Protein AF-A0A812VP52-F1 (afdb_monomer_lite)

Radius of gyration: 16.13 Å; chains: 1; bounding box: 40×18×53 Å

Secondary structure (DSSP, 8-state):
--HHHHHHHHHHHHHHHHHHHHHHHHHTT-HHHHHHHHHHHHHHHHHHHHHHHSS-TTHHHHHHHHHHHHHHHHHHHHHHHHHHHHHHHHHTT-

Organism: NCBI:txid1628268

InterPro domains:
  IPR007330 MIT domain [PF04212] (24-82)
  IPR036181 MIT domain superfamily [SSF116846] (11-90)

Structure (mmCIF, N/CA/C/O backbone):
data_AF-A0A812VP52-F1
#
_entry.id   AF-A0A812VP52-F1
#
loop_
_atom_site.group_PDB
_atom_site.id
_atom_site.type_symbol
_atom_site.label_atom_id
_atom_site.label_alt_id
_atom_site.label_comp_id
_atom_site.label_asym_id
_atom_site.label_entity_id
_atom_site.label_seq_id
_atom_site.pdbx_PDB_ins_code
_atom_site.Cartn_x
_atom_site.Cartn_y
_atom_site.Cartn_z
_atom_site.occupancy
_atom_site.B_iso_or_equiv
_atom_site.auth_seq_id
_atom_site.auth_comp_id
_atom_site.auth_asym_id
_atom_site.auth_atom_id
_atom_site.pdbx_PDB_model_num
ATOM 1 N N . MET A 1 1 ? 12.418 -10.562 -28.106 1.00 43.78 1 MET A N 1
ATOM 2 C CA . MET A 1 1 ? 11.463 -11.328 -27.276 1.00 43.78 1 MET A CA 1
ATOM 3 C C . MET A 1 1 ? 10.882 -10.351 -26.249 1.00 43.78 1 MET A C 1
ATOM 5 O O . MET A 1 1 ? 11.609 -10.060 -25.314 1.00 43.78 1 MET A O 1
ATOM 9 N N . PRO A 1 2 ? 9.676 -9.770 -26.436 1.00 47.69 2 PRO A N 1
ATOM 10 C CA . PRO A 1 2 ? 9.177 -8.657 -25.605 1.00 47.69 2 PRO A CA 1
ATOM 11 C C . PRO A 1 2 ? 8.136 -9.049 -24.529 1.00 47.69 2 PRO A C 1
ATOM 13 O O . PRO A 1 2 ? 7.464 -8.191 -23.980 1.00 47.69 2 PRO A O 1
ATOM 16 N N . ALA A 1 3 ? 7.971 -10.334 -24.203 1.00 51.19 3 ALA A N 1
ATOM 17 C CA . ALA A 1 3 ? 6.862 -10.792 -23.351 1.00 51.19 3 ALA A CA 1
ATOM 18 C C . ALA A 1 3 ? 6.977 -10.436 -21.851 1.00 51.19 3 ALA A C 1
ATOM 20 O O . ALA A 1 3 ? 6.011 -10.604 -21.124 1.00 51.19 3 ALA A O 1
ATOM 21 N N . LEU A 1 4 ? 8.135 -9.977 -21.364 1.00 50.94 4 LEU A N 1
ATOM 22 C CA . LEU A 1 4 ? 8.355 -9.734 -19.929 1.00 50.94 4 LEU A CA 1
ATOM 23 C C . LEU A 1 4 ? 7.918 -8.335 -19.465 1.00 50.94 4 LEU A C 1
ATOM 25 O O . LEU A 1 4 ? 7.663 -8.141 -18.277 1.00 50.94 4 LEU A O 1
ATOM 29 N N . GLU A 1 5 ? 7.836 -7.365 -20.376 1.00 51.78 5 GLU A N 1
ATOM 30 C CA . GLU A 1 5 ? 7.527 -5.968 -20.039 1.00 51.78 5 GLU A CA 1
ATOM 31 C C . GLU A 1 5 ? 6.022 -5.756 -19.789 1.00 51.78 5 GLU A C 1
ATOM 33 O O . GLU A 1 5 ? 5.655 -5.075 -18.828 1.00 51.78 5 GLU A O 1
ATOM 38 N N . ASP A 1 6 ? 5.159 -6.431 -20.559 1.00 55.62 6 ASP A N 1
ATOM 39 C CA . ASP A 1 6 ? 3.695 -6.400 -20.392 1.00 55.62 6 ASP A CA 1
ATOM 40 C C . ASP A 1 6 ? 3.243 -6.940 -19.019 1.00 55.62 6 ASP A C 1
ATOM 42 O O . ASP A 1 6 ? 2.358 -6.374 -18.371 1.00 55.62 6 ASP A O 1
ATOM 46 N N . ASP A 1 7 ? 3.890 -7.995 -18.512 1.00 70.44 7 ASP A N 1
ATOM 47 C CA . ASP A 1 7 ? 3.583 -8.566 -17.194 1.00 70.44 7 ASP A CA 1
ATOM 48 C C . ASP A 1 7 ? 3.962 -7.622 -16.039 1.00 70.44 7 ASP A C 1
ATOM 50 O O . ASP A 1 7 ? 3.299 -7.590 -14.996 1.00 70.44 7 ASP A O 1
ATOM 54 N N . VAL A 1 8 ? 5.030 -6.839 -16.211 1.00 75.06 8 VAL A N 1
ATOM 55 C CA . VAL A 1 8 ? 5.539 -5.895 -15.207 1.00 75.06 8 VAL A CA 1
ATOM 56 C C . VAL A 1 8 ? 4.609 -4.692 -15.083 1.00 75.06 8 VAL A C 1
ATOM 58 O O . VAL A 1 8 ? 4.176 -4.378 -13.972 1.00 75.06 8 VAL A O 1
ATOM 61 N N . GLU A 1 9 ? 4.250 -4.047 -16.196 1.00 76.19 9 GLU A N 1
ATOM 62 C CA . GLU A 1 9 ? 3.311 -2.918 -16.176 1.00 76.19 9 GLU A CA 1
ATOM 63 C C . GLU A 1 9 ? 1.905 -3.342 -15.738 1.00 76.19 9 GLU A C 1
ATOM 65 O O . GLU A 1 9 ? 1.284 -2.640 -14.937 1.00 76.19 9 GLU A O 1
ATOM 70 N N . GLY A 1 10 ? 1.437 -4.529 -16.141 1.00 81.56 10 GLY A N 1
ATOM 71 C CA . GLY A 1 10 ? 0.160 -5.075 -15.674 1.00 81.56 10 GLY A CA 1
ATOM 72 C C . GLY A 1 10 ? 0.126 -5.319 -14.161 1.00 81.56 10 GLY A C 1
ATOM 73 O O . GLY A 1 10 ? -0.870 -5.017 -13.498 1.00 81.56 10 GLY A O 1
ATOM 74 N N . CYS A 1 11 ? 1.219 -5.816 -13.574 1.00 82.88 11 CYS 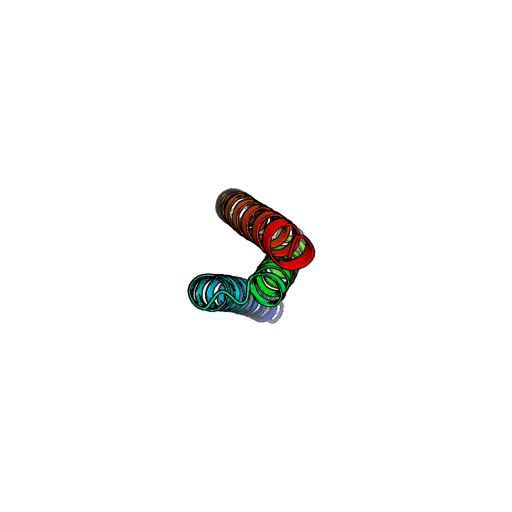A N 1
ATOM 75 C CA . CYS A 1 11 ? 1.314 -5.986 -12.122 1.00 82.88 11 CYS A CA 1
ATOM 76 C C . CYS A 1 11 ? 1.414 -4.646 -11.376 1.00 82.88 11 CYS A C 1
ATOM 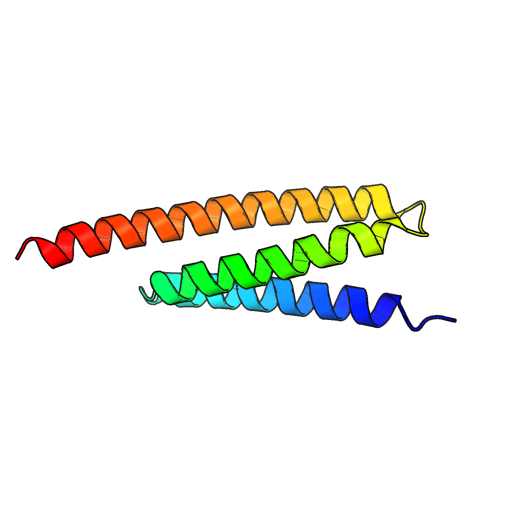78 O O . CYS A 1 11 ? 0.843 -4.525 -10.292 1.00 82.88 11 CYS A O 1
ATOM 80 N N . LEU A 1 12 ? 2.103 -3.647 -11.943 1.00 83.69 12 LEU A N 1
ATOM 81 C CA . LEU A 1 12 ? 2.156 -2.295 -11.376 1.00 83.69 12 LEU A CA 1
ATOM 82 C C . LEU A 1 12 ? 0.772 -1.643 -11.362 1.00 83.69 12 LEU A C 1
ATOM 84 O O . LEU A 1 12 ? 0.355 -1.157 -10.313 1.00 83.69 12 LEU A O 1
ATOM 88 N N . GLY A 1 13 ? 0.044 -1.703 -12.481 1.00 87.56 13 GLY A N 1
ATOM 89 C CA . GLY A 1 13 ? -1.317 -1.170 -12.579 1.00 87.56 13 GLY A CA 1
ATOM 90 C C . GLY A 1 13 ? -2.263 -1.830 -11.577 1.00 87.56 13 GLY A C 1
ATOM 91 O O . GLY A 1 13 ? -2.923 -1.143 -10.805 1.00 87.56 13 GLY A O 1
ATOM 92 N N . ARG A 1 14 ? -2.235 -3.168 -11.482 1.00 89.25 14 ARG A N 1
ATOM 93 C CA . ARG A 1 14 ? -3.023 -3.907 -10.478 1.00 89.25 14 ARG A CA 1
ATOM 94 C C . ARG A 1 14 ? -2.654 -3.533 -9.044 1.00 89.25 14 ARG A C 1
ATOM 96 O O . ARG A 1 14 ? -3.534 -3.463 -8.191 1.00 89.25 14 ARG A O 1
ATOM 103 N N . GLY A 1 15 ? -1.367 -3.315 -8.773 1.00 90.44 15 GLY A N 1
ATOM 104 C CA . GLY A 1 15 ? -0.899 -2.841 -7.476 1.00 90.44 15 GLY A CA 1
ATOM 105 C C . GLY A 1 15 ? -1.497 -1.478 -7.132 1.00 90.44 15 GLY A C 1
ATOM 106 O O . GLY A 1 15 ? -2.057 -1.322 -6.053 1.00 90.44 15 GLY A O 1
ATOM 107 N N . GLU A 1 16 ? -1.443 -0.519 -8.059 1.00 90.75 16 GLU A N 1
ATOM 108 C CA . GLU A 1 16 ? -2.012 0.822 -7.871 1.00 90.75 16 GLU A CA 1
ATOM 109 C C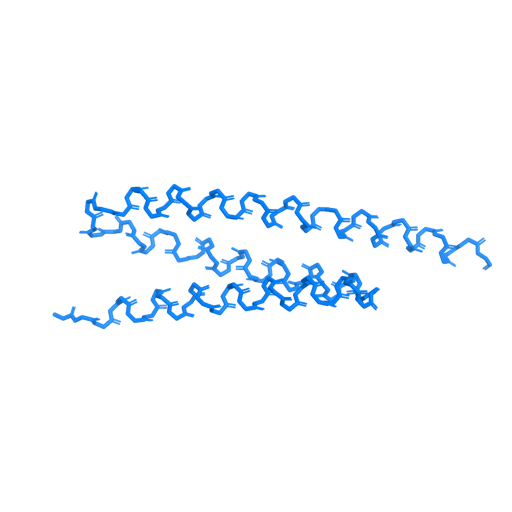 . GLU A 1 16 ? -3.542 0.804 -7.728 1.00 90.75 16 GLU A C 1
ATOM 111 O O . GLU A 1 16 ? -4.077 1.494 -6.858 1.00 90.75 16 GLU A O 1
ATOM 116 N N . ASP A 1 17 ? -4.248 -0.031 -8.493 1.00 94.06 17 ASP A N 1
ATOM 117 C CA . ASP A 1 17 ? -5.701 -0.199 -8.372 1.00 94.06 17 ASP A CA 1
ATOM 118 C C . ASP A 1 17 ? -6.111 -0.684 -6.974 1.00 94.06 17 ASP A C 1
ATOM 120 O O . ASP A 1 17 ? -7.099 -0.202 -6.411 1.00 94.06 17 ASP A O 1
ATOM 124 N N . LEU A 1 18 ? -5.335 -1.597 -6.381 1.00 93.12 18 LEU A N 1
ATOM 125 C CA . LEU A 1 18 ? -5.557 -2.070 -5.013 1.00 93.12 18 LEU A CA 1
ATOM 126 C C . LEU A 1 18 ? -5.332 -0.962 -3.980 1.00 93.12 18 LEU A C 1
ATOM 128 O O . LEU A 1 18 ? -6.125 -0.834 -3.048 1.00 93.12 18 LEU A O 1
ATOM 132 N N . ILE A 1 19 ? -4.318 -0.112 -4.166 1.00 92.69 19 ILE A N 1
ATOM 133 C CA . ILE A 1 19 ? -4.109 1.054 -3.296 1.00 92.69 19 ILE A CA 1
ATOM 134 C C . ILE A 1 19 ? -5.305 2.010 -3.374 1.00 92.69 19 ILE A C 1
ATOM 136 O O . ILE A 1 19 ? -5.835 2.429 -2.345 1.00 92.69 19 ILE A O 1
ATOM 140 N N . ILE A 1 20 ? -5.775 2.323 -4.584 1.00 93.94 20 ILE A N 1
ATOM 141 C CA . ILE A 1 20 ? -6.931 3.208 -4.796 1.00 93.94 20 ILE A CA 1
ATOM 142 C C . ILE A 1 20 ? -8.198 2.598 -4.180 1.00 93.94 20 ILE A C 1
ATOM 144 O O . ILE A 1 20 ? -9.008 3.304 -3.571 1.00 93.94 20 ILE A O 1
ATOM 148 N N . ALA A 1 21 ? -8.384 1.282 -4.306 1.00 93.88 21 ALA A N 1
ATOM 149 C CA . ALA A 1 21 ? -9.468 0.575 -3.636 1.00 93.88 21 ALA A CA 1
ATOM 150 C C . ALA A 1 21 ? -9.352 0.699 -2.107 1.00 93.88 21 ALA A C 1
ATOM 152 O O . ALA A 1 21 ? -10.346 1.015 -1.450 1.00 93.88 21 ALA A O 1
ATOM 153 N N . GLY A 1 22 ? -8.143 0.544 -1.557 1.00 93.31 22 GLY A N 1
ATOM 154 C CA . GLY A 1 22 ? -7.842 0.735 -0.140 1.00 93.31 22 GLY A CA 1
ATOM 155 C C . GLY A 1 22 ? -8.195 2.135 0.362 1.00 93.31 22 GLY A C 1
ATOM 156 O O . GLY A 1 22 ? -8.890 2.269 1.369 1.00 93.31 22 GLY A O 1
ATOM 157 N N . GLN A 1 23 ? -7.821 3.178 -0.384 1.00 92.38 23 GLN A N 1
ATOM 158 C CA . GLN A 1 23 ? -8.190 4.571 -0.099 1.00 92.38 23 GLN A CA 1
ATOM 159 C C . GLN A 1 23 ? -9.710 4.748 -0.017 1.00 92.38 23 GLN A C 1
ATOM 161 O O .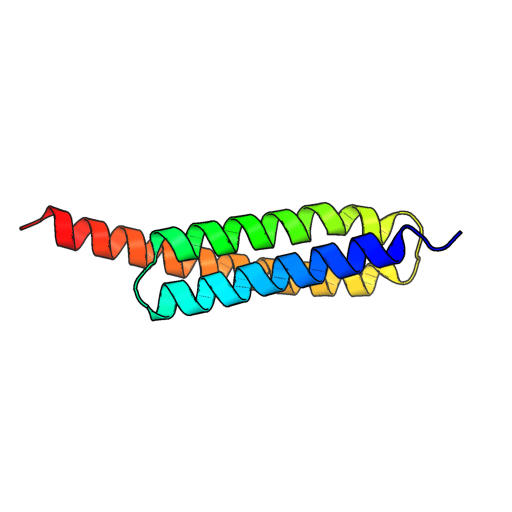 GLN A 1 23 ? -10.231 5.221 0.993 1.00 92.38 23 GLN A O 1
ATOM 166 N N . ARG A 1 24 ? -10.446 4.274 -1.029 1.00 94.50 24 ARG A N 1
ATOM 167 C CA . ARG A 1 24 ? -11.916 4.374 -1.067 1.00 94.50 24 ARG A CA 1
ATOM 168 C C . ARG A 1 24 ? -12.592 3.591 0.055 1.00 94.50 24 ARG A C 1
ATOM 170 O O . ARG A 1 24 ? -13.644 3.992 0.552 1.00 94.50 24 ARG A O 1
ATOM 177 N N . LEU A 1 25 ? -12.034 2.443 0.436 1.00 93.19 25 LEU A N 1
ATOM 178 C CA . LEU A 1 25 ? -12.526 1.658 1.567 1.00 93.19 25 LEU A CA 1
ATOM 179 C C . LEU A 1 25 ? -12.288 2.397 2.887 1.00 93.19 25 LEU A C 1
ATOM 181 O O . LEU A 1 25 ? -13.188 2.415 3.728 1.00 93.19 25 LEU A O 1
ATOM 185 N N . ALA A 1 26 ? -11.137 3.057 3.041 1.00 90.69 26 ALA A N 1
ATOM 186 C CA . ALA A 1 26 ? -10.828 3.861 4.217 1.00 90.69 26 ALA A CA 1
ATOM 187 C C . ALA A 1 26 ? -11.780 5.059 4.349 1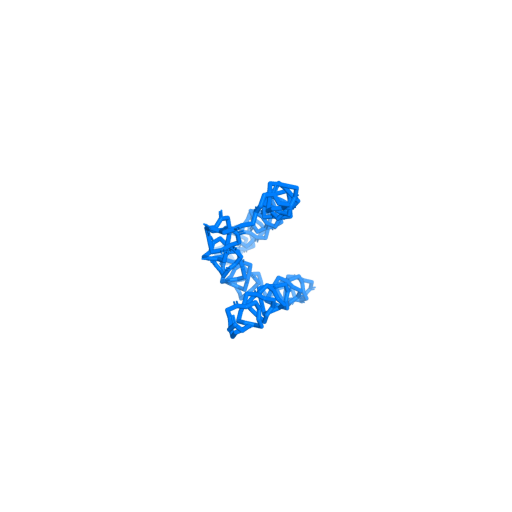.00 90.69 26 ALA A C 1
ATOM 189 O O . ALA A 1 26 ? -12.315 5.288 5.431 1.00 90.69 26 ALA A O 1
ATOM 190 N N . GLU A 1 27 ? -12.074 5.758 3.248 1.00 91.75 27 GLU A N 1
ATOM 191 C CA . GLU A 1 27 ? -13.067 6.846 3.213 1.00 91.75 27 GLU A CA 1
ATOM 192 C C . GLU A 1 27 ? -14.473 6.376 3.614 1.00 91.75 27 GLU A C 1
ATOM 194 O O . GLU A 1 27 ? -15.246 7.123 4.208 1.00 91.75 27 GLU A O 1
ATOM 199 N N . ARG A 1 28 ? -14.805 5.113 3.330 1.00 92.38 28 ARG A N 1
ATOM 200 C CA . ARG A 1 28 ? -16.079 4.481 3.708 1.00 92.38 28 ARG A CA 1
ATOM 201 C C . ARG A 1 28 ? -16.077 3.907 5.130 1.00 92.38 28 ARG A C 1
ATOM 203 O O . ARG A 1 28 ? -17.022 3.207 5.489 1.00 92.38 28 ARG A O 1
ATOM 210 N N . GLY A 1 29 ? -15.019 4.128 5.912 1.00 88.94 29 GLY A N 1
ATOM 211 C CA . GLY A 1 29 ? -14.864 3.581 7.264 1.00 88.94 29 GLY A CA 1
ATOM 212 C C . GLY A 1 29 ? -14.592 2.073 7.308 1.00 88.94 29 GLY A C 1
ATOM 213 O O . GLY A 1 29 ? -14.566 1.477 8.382 1.00 88.94 29 GLY A O 1
ATOM 214 N N . LYS A 1 30 ? -14.350 1.422 6.162 1.00 92.81 30 LYS A N 1
ATOM 215 C CA . LYS A 1 30 ? -14.020 -0.009 6.076 1.00 92.81 30 LYS A CA 1
ATOM 216 C C . LYS A 1 30 ? -12.524 -0.230 6.285 1.00 92.81 30 LYS A C 1
ATOM 218 O O . LYS A 1 30 ? -11.837 -0.776 5.425 1.00 92.81 30 LYS A O 1
ATOM 223 N N . LEU A 1 31 ? -12.020 0.207 7.436 1.00 91.38 31 LEU A N 1
ATOM 224 C CA . LEU A 1 31 ? -10.585 0.309 7.716 1.00 91.38 31 LEU A CA 1
ATOM 225 C C . LEU A 1 31 ? -9.854 -1.046 7.667 1.00 91.38 31 LEU A C 1
ATOM 227 O O . LEU A 1 31 ? -8.707 -1.105 7.239 1.00 91.38 31 LEU A O 1
ATOM 231 N N . GLY A 1 32 ? -10.523 -2.147 8.033 1.00 89.75 32 GLY A N 1
ATOM 232 C CA . GLY A 1 32 ? -9.968 -3.501 7.895 1.00 89.75 32 GLY A CA 1
ATOM 233 C C . GLY A 1 32 ? -9.681 -3.882 6.439 1.00 89.75 32 GLY A C 1
ATOM 234 O O . GLY A 1 32 ? -8.540 -4.175 6.098 1.00 89.75 32 GLY A O 1
ATOM 235 N N . GLN A 1 33 ? -10.696 -3.780 5.576 1.00 92.31 33 GLN A N 1
ATOM 236 C CA . GLN A 1 33 ? -10.577 -4.091 4.142 1.00 92.31 33 GLN A CA 1
ATOM 237 C C . GLN A 1 33 ? -9.648 -3.109 3.420 1.00 92.31 33 GLN A C 1
ATOM 239 O O . GLN A 1 33 ? -8.945 -3.475 2.479 1.00 92.31 33 GLN A O 1
ATOM 244 N N . ALA A 1 34 ? -9.642 -1.849 3.865 1.00 93.25 34 ALA A N 1
ATOM 245 C CA . ALA A 1 34 ? -8.726 -0.841 3.365 1.00 93.25 34 ALA A CA 1
ATOM 246 C C . ALA A 1 34 ? -7.273 -1.259 3.602 1.00 93.25 34 ALA A C 1
ATOM 248 O O . ALA A 1 34 ? -6.496 -1.307 2.653 1.00 93.25 34 ALA A O 1
ATOM 249 N N . TYR A 1 35 ? -6.933 -1.613 4.845 1.00 92.31 35 TYR A N 1
ATOM 250 C CA . TYR A 1 35 ? -5.589 -2.048 5.219 1.00 92.31 35 TYR A CA 1
ATOM 251 C C . TYR A 1 35 ? -5.129 -3.276 4.422 1.00 92.31 35 TYR A C 1
ATOM 253 O O . TYR A 1 35 ? -4.016 -3.282 3.904 1.00 92.31 35 TYR A O 1
ATOM 261 N N . GLU A 1 36 ? -5.998 -4.278 4.259 1.00 93.69 36 GLU A N 1
ATOM 262 C CA . GLU A 1 36 ? -5.705 -5.457 3.431 1.00 93.69 36 GLU A CA 1
ATOM 263 C C . GLU A 1 36 ? -5.397 -5.069 1.979 1.00 93.69 36 GLU A C 1
ATOM 265 O O . GLU A 1 36 ? -4.373 -5.481 1.438 1.00 93.69 36 GLU A O 1
ATOM 270 N N . SER A 1 37 ? -6.209 -4.185 1.388 1.00 93.50 37 SER A N 1
ATOM 271 C CA . SER A 1 37 ? -6.006 -3.708 0.012 1.00 93.50 37 SER A CA 1
ATOM 272 C C . SER A 1 37 ? -4.677 -2.959 -0.153 1.00 93.50 37 SER A C 1
ATOM 274 O O . SER A 1 37 ? -3.968 -3.170 -1.139 1.00 93.50 37 SER A O 1
ATOM 276 N N . TYR A 1 38 ? -4.290 -2.132 0.828 1.00 92.06 38 TYR A N 1
ATOM 277 C CA . TYR A 1 38 ? -2.971 -1.492 0.838 1.00 92.06 38 TYR A CA 1
ATOM 278 C C . TYR A 1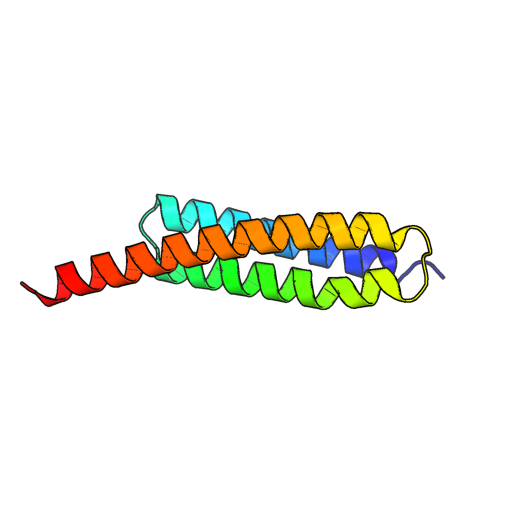 38 ? -1.841 -2.523 0.906 1.00 92.06 38 TYR A C 1
ATOM 280 O O . TYR A 1 38 ? -0.887 -2.438 0.131 1.00 92.06 38 TYR A O 1
ATOM 288 N N . CYS A 1 39 ? -1.937 -3.504 1.806 1.00 93.06 39 CYS A N 1
ATOM 289 C CA . CYS A 1 39 ? -0.922 -4.545 1.947 1.00 93.06 39 CYS A CA 1
ATOM 290 C C . CYS A 1 39 ? -0.761 -5.370 0.665 1.00 93.06 39 CYS A C 1
ATOM 292 O O . CYS A 1 39 ? 0.370 -5.579 0.223 1.00 93.06 39 CYS A O 1
ATOM 294 N N . GLU A 1 40 ? -1.862 -5.804 0.049 1.00 93.31 40 GLU A N 1
ATOM 295 C CA . GLU A 1 40 ? -1.833 -6.561 -1.206 1.00 93.31 40 GLU A CA 1
ATOM 296 C C . GLU A 1 40 ? -1.229 -5.741 -2.353 1.00 93.31 40 GLU A C 1
ATOM 298 O O . GLU A 1 40 ? -0.344 -6.228 -3.065 1.00 93.31 40 GLU A O 1
ATOM 303 N N . GLY A 1 41 ? -1.640 -4.476 -2.495 1.00 92.38 41 GLY A N 1
ATOM 304 C CA . GLY A 1 41 ? -1.093 -3.572 -3.504 1.00 92.38 41 GLY A CA 1
ATOM 305 C C . GLY A 1 41 ? 0.414 -3.369 -3.336 1.00 92.38 41 GLY A C 1
ATOM 306 O O . GLY A 1 41 ? 1.177 -3.542 -4.286 1.00 92.38 41 GLY A O 1
ATOM 307 N N . ILE A 1 42 ? 0.878 -3.095 -2.113 1.00 92.19 42 ILE A N 1
ATOM 308 C CA . ILE A 1 42 ? 2.304 -2.895 -1.813 1.00 92.19 42 ILE A CA 1
ATOM 309 C C . ILE A 1 42 ? 3.119 -4.169 -2.076 1.00 92.19 42 ILE A C 1
ATOM 311 O O . ILE A 1 42 ? 4.204 -4.089 -2.658 1.00 92.19 42 ILE A O 1
ATOM 315 N N . GLN A 1 43 ? 2.613 -5.345 -1.695 1.00 90.44 43 GLN A N 1
ATOM 316 C CA . GLN A 1 43 ? 3.289 -6.620 -1.962 1.00 90.44 43 GLN A CA 1
ATOM 317 C C . GLN A 1 43 ? 3.457 -6.878 -3.462 1.00 90.44 43 GLN A C 1
ATOM 319 O O . GLN A 1 43 ? 4.524 -7.327 -3.891 1.00 90.44 43 GLN A O 1
ATOM 324 N N . LEU A 1 44 ? 2.440 -6.557 -4.267 1.00 89.12 44 LEU A N 1
ATOM 325 C CA . LEU A 1 44 ? 2.526 -6.625 -5.725 1.00 89.12 44 LEU A CA 1
ATOM 326 C C . LEU A 1 44 ? 3.619 -5.698 -6.260 1.00 89.12 44 LEU A C 1
ATOM 328 O O . LEU A 1 44 ? 4.496 -6.161 -6.986 1.00 89.12 44 LEU A O 1
ATOM 332 N N . LEU A 1 45 ? 3.640 -4.429 -5.845 1.00 87.12 45 LEU A N 1
ATOM 333 C CA . LEU A 1 45 ? 4.659 -3.469 -6.288 1.00 87.12 45 LEU A CA 1
ATOM 334 C C . LEU A 1 45 ? 6.084 -3.917 -5.902 1.00 87.12 45 LEU A C 1
ATOM 336 O O . LEU A 1 45 ? 7.003 -3.842 -6.721 1.00 87.12 45 LEU A O 1
ATOM 340 N N . LEU A 1 46 ? 6.267 -4.453 -4.691 1.00 87.56 46 LEU A N 1
ATOM 341 C CA . LEU A 1 46 ? 7.550 -4.987 -4.218 1.00 87.56 46 LEU A CA 1
ATOM 342 C C . LEU A 1 46 ? 8.008 -6.224 -4.998 1.00 87.56 46 LEU A C 1
ATOM 344 O O . LEU A 1 46 ? 9.200 -6.372 -5.260 1.00 87.56 46 LEU A O 1
ATOM 348 N N . LYS A 1 47 ? 7.084 -7.102 -5.403 1.00 85.69 47 LYS A N 1
ATOM 349 C CA . LYS A 1 47 ? 7.398 -8.299 -6.198 1.00 85.69 47 LYS A CA 1
ATOM 350 C C . LYS A 1 47 ? 7.885 -7.952 -7.608 1.00 85.69 47 LYS A C 1
ATOM 352 O O . LYS A 1 47 ? 8.643 -8.712 -8.208 1.00 85.69 47 LYS A O 1
ATOM 357 N N . VAL A 1 48 ? 7.458 -6.805 -8.131 1.00 83.56 48 VAL A N 1
ATOM 358 C CA . VAL A 1 48 ? 7.784 -6.339 -9.484 1.00 83.56 48 VAL A CA 1
ATOM 359 C C . VAL A 1 48 ? 9.087 -5.530 -9.517 1.00 83.56 48 VAL A C 1
ATOM 361 O O . VAL A 1 48 ? 9.806 -5.564 -10.513 1.00 83.56 48 VAL A O 1
ATOM 364 N N . MET A 1 49 ? 9.452 -4.865 -8.415 1.00 80.00 49 MET A N 1
ATOM 365 C CA . MET A 1 49 ? 10.715 -4.124 -8.275 1.00 80.00 49 MET A CA 1
ATOM 366 C C . MET A 1 49 ? 11.986 -4.877 -8.718 1.00 80.00 49 MET A C 1
ATOM 368 O O . MET A 1 49 ? 12.757 -4.288 -9.475 1.00 80.00 49 MET A O 1
ATOM 372 N N . PRO A 1 50 ? 12.255 -6.125 -8.282 1.00 78.12 50 PRO A N 1
ATOM 373 C CA . PRO A 1 50 ? 13.458 -6.841 -8.706 1.00 78.12 50 PRO A CA 1
ATOM 374 C C . PRO A 1 50 ? 13.440 -7.158 -10.207 1.00 78.12 50 PRO A C 1
ATOM 376 O O . PRO A 1 50 ? 14.467 -7.020 -10.861 1.00 78.12 50 PRO A O 1
ATOM 379 N N . ARG A 1 51 ? 12.262 -7.458 -10.770 1.00 77.50 51 ARG A N 1
ATOM 380 C CA . ARG A 1 51 ? 12.080 -7.777 -12.197 1.00 77.50 51 ARG A CA 1
ATOM 381 C C . ARG A 1 51 ? 12.335 -6.588 -13.120 1.00 77.50 51 ARG A C 1
ATOM 383 O O . ARG A 1 51 ? 12.773 -6.770 -14.247 1.00 77.50 51 ARG A O 1
ATOM 390 N N . LEU A 1 52 ? 12.095 -5.367 -12.637 1.00 70.00 52 LEU A N 1
ATOM 391 C CA . LEU A 1 52 ? 12.443 -4.134 -13.351 1.00 70.00 52 LEU A CA 1
ATOM 392 C C . LEU A 1 52 ? 13.958 -3.941 -13.486 1.00 70.00 52 LEU A C 1
ATOM 394 O O . LEU A 1 52 ? 14.382 -3.201 -14.364 1.00 70.00 52 LEU A O 1
ATOM 398 N N . SER A 1 53 ? 14.755 -4.547 -12.601 1.00 66.94 53 SER A N 1
ATOM 399 C CA . SER A 1 53 ? 16.188 -4.282 -12.469 1.00 66.94 53 SER A CA 1
ATOM 400 C C . SER A 1 53 ? 17.086 -5.255 -13.230 1.00 66.94 53 SER A C 1
ATOM 402 O O . SER A 1 53 ? 18.278 -4.977 -13.328 1.00 66.94 53 SER A O 1
ATOM 404 N N . GLU A 1 54 ? 16.556 -6.388 -13.702 1.00 60.03 54 GLU A N 1
ATOM 405 C CA . GLU A 1 54 ? 17.380 -7.512 -14.171 1.00 60.03 54 GLU A CA 1
ATOM 406 C C . GLU A 1 54 ? 18.109 -7.245 -15.497 1.00 60.03 54 GLU A C 1
ATOM 408 O O . GLU A 1 54 ? 19.177 -7.815 -15.690 1.00 60.03 54 GLU A O 1
ATOM 413 N N . ASP A 1 55 ? 17.619 -6.344 -16.358 1.00 58.56 55 ASP A N 1
ATOM 414 C CA . ASP A 1 55 ? 18.193 -6.186 -17.710 1.00 58.56 55 ASP A CA 1
ATOM 415 C C . ASP A 1 55 ? 18.315 -4.728 -18.212 1.00 58.56 55 ASP A C 1
ATOM 417 O O . ASP A 1 55 ? 18.904 -4.489 -19.264 1.00 58.56 55 ASP A O 1
ATOM 421 N N . ASP A 1 56 ? 17.811 -3.722 -17.478 1.00 63.47 56 ASP A N 1
ATOM 422 C CA . ASP A 1 56 ? 17.702 -2.349 -18.002 1.00 63.47 56 ASP A CA 1
ATOM 423 C C . ASP A 1 56 ? 18.513 -1.302 -17.191 1.00 63.47 56 ASP A C 1
ATOM 425 O O . ASP A 1 56 ? 18.213 -1.031 -16.024 1.00 63.47 56 ASP A O 1
ATOM 429 N N . PRO A 1 57 ? 19.517 -0.620 -17.782 1.00 64.38 57 PRO A N 1
ATOM 430 C CA . PRO A 1 57 ? 20.283 0.435 -17.104 1.00 64.38 57 PRO A CA 1
ATOM 431 C C . PRO A 1 57 ? 19.462 1.702 -16.778 1.00 64.38 57 PRO A C 1
ATOM 433 O O . PRO A 1 57 ? 19.902 2.548 -15.997 1.00 64.38 57 PRO A O 1
ATOM 436 N N . ARG A 1 58 ? 18.251 1.848 -17.328 1.00 68.44 58 ARG A N 1
ATOM 437 C CA . ARG A 1 58 ? 17.253 2.887 -17.005 1.00 68.44 58 ARG A CA 1
ATOM 438 C C . ARG A 1 58 ? 16.284 2.435 -15.904 1.00 68.44 58 ARG A C 1
ATOM 440 O O . ARG A 1 58 ? 15.406 3.212 -15.513 1.00 68.44 58 ARG A O 1
ATOM 447 N N . ALA A 1 59 ? 16.451 1.231 -15.355 1.00 71.25 59 ALA A N 1
ATOM 448 C CA . ALA A 1 59 ? 15.666 0.738 -14.228 1.00 71.25 59 ALA A CA 1
ATOM 449 C C . ALA A 1 59 ? 15.898 1.544 -12.945 1.00 71.25 59 ALA A C 1
ATOM 451 O O . ALA A 1 59 ? 14.963 1.751 -12.174 1.00 71.25 59 ALA A O 1
ATOM 452 N N . GLY A 1 60 ? 17.114 2.056 -12.721 1.00 76.06 60 GLY A N 1
ATOM 453 C CA . GLY A 1 60 ? 17.485 2.773 -11.491 1.00 76.06 60 GLY A CA 1
ATOM 454 C C . GLY A 1 60 ? 16.520 3.916 -11.111 1.00 76.06 60 GLY A C 1
ATOM 455 O O . GLY A 1 60 ? 15.988 3.926 -9.993 1.00 76.06 60 GLY A O 1
ATOM 456 N N . PRO A 1 61 ? 16.213 4.852 -12.033 1.00 81.38 61 PRO A N 1
ATOM 457 C CA . PRO A 1 61 ? 15.207 5.892 -11.816 1.00 81.38 61 PRO A CA 1
ATOM 458 C C . PRO A 1 61 ? 13.787 5.357 -11.573 1.00 81.38 61 PRO A C 1
ATOM 460 O O . PRO A 1 61 ? 13.069 5.896 -10.728 1.00 81.38 61 PRO A O 1
ATOM 463 N N . ARG A 1 62 ? 13.368 4.303 -12.289 1.00 79.38 62 ARG A N 1
ATOM 464 C CA . ARG A 1 62 ? 12.038 3.683 -12.132 1.00 79.38 62 ARG A CA 1
ATOM 465 C C . ARG A 1 62 ? 11.885 3.029 -10.757 1.00 79.38 62 ARG A C 1
ATOM 467 O O . ARG A 1 62 ? 10.900 3.284 -10.072 1.00 79.38 62 ARG A O 1
ATOM 474 N N . ILE A 1 63 ? 12.891 2.274 -10.324 1.00 82.50 63 ILE A N 1
ATOM 475 C CA . ILE A 1 63 ? 12.962 1.618 -9.012 1.00 82.50 63 ILE A CA 1
ATOM 476 C C . ILE A 1 63 ? 12.929 2.657 -7.894 1.00 82.50 63 ILE A C 1
ATOM 478 O O . ILE A 1 63 ? 12.161 2.513 -6.947 1.00 82.50 63 ILE A O 1
ATOM 482 N N . THR A 1 64 ? 13.714 3.731 -8.019 1.00 85.19 64 THR A N 1
ATOM 483 C CA . THR A 1 64 ? 13.732 4.825 -7.034 1.00 85.19 64 THR A CA 1
ATOM 484 C C . THR A 1 64 ? 12.361 5.495 -6.911 1.00 85.19 64 THR A C 1
ATOM 486 O O . THR A 1 64 ? 11.870 5.690 -5.799 1.00 85.19 64 THR A O 1
ATOM 489 N N . ARG A 1 65 ? 11.697 5.791 -8.039 1.00 85.50 65 ARG A N 1
ATOM 490 C CA . ARG A 1 65 ? 10.330 6.345 -8.039 1.00 85.50 65 ARG A CA 1
ATOM 491 C C . ARG A 1 65 ? 9.323 5.390 -7.402 1.00 85.50 65 ARG A C 1
ATOM 493 O O . ARG A 1 65 ? 8.492 5.829 -6.611 1.00 85.50 65 ARG A O 1
ATOM 500 N N . LEU A 1 66 ? 9.401 4.102 -7.732 1.00 85.62 66 LEU A N 1
ATOM 501 C CA . LEU A 1 66 ? 8.502 3.084 -7.197 1.00 85.62 66 LEU A CA 1
ATOM 502 C C . LEU A 1 66 ? 8.685 2.911 -5.685 1.00 85.62 66 LEU A C 1
ATOM 504 O O . LEU A 1 66 ? 7.701 2.854 -4.956 1.00 85.62 66 LEU A O 1
ATOM 508 N N . ARG A 1 67 ? 9.930 2.947 -5.199 1.00 88.25 67 ARG A N 1
ATOM 509 C CA . ARG A 1 67 ? 10.245 2.984 -3.765 1.00 88.25 67 ARG A CA 1
ATOM 510 C C . ARG A 1 67 ? 9.589 4.162 -3.059 1.00 88.25 67 ARG A C 1
ATOM 512 O O . ARG A 1 67 ? 8.957 3.958 -2.033 1.00 88.25 67 ARG A O 1
ATOM 519 N N . GLY A 1 68 ? 9.689 5.363 -3.632 1.00 90.44 68 GLY A N 1
ATOM 520 C CA . GLY A 1 68 ? 9.043 6.552 -3.072 1.00 90.44 68 GLY A CA 1
ATOM 521 C C . GLY A 1 68 ? 7.521 6.406 -2.972 1.00 90.44 68 GLY A C 1
ATOM 522 O O . GLY A 1 68 ? 6.936 6.755 -1.950 1.00 90.44 68 GLY A O 1
ATOM 523 N N . LYS A 1 69 ? 6.880 5.826 -3.996 1.00 89.81 69 LYS A N 1
ATOM 524 C CA . LYS A 1 69 ? 5.442 5.512 -3.952 1.00 89.81 69 LYS A CA 1
ATOM 525 C C . LYS A 1 69 ? 5.112 4.492 -2.860 1.00 89.81 69 LYS A C 1
ATOM 527 O O . LYS A 1 69 ? 4.197 4.727 -2.083 1.00 89.81 69 LYS A O 1
ATOM 532 N N . ILE A 1 70 ? 5.873 3.399 -2.773 1.00 90.31 70 ILE A N 1
ATOM 533 C CA . ILE A 1 70 ? 5.674 2.353 -1.760 1.00 90.31 70 ILE A CA 1
ATOM 534 C C . ILE A 1 70 ? 5.812 2.922 -0.347 1.00 90.31 70 ILE A C 1
ATOM 536 O O . ILE A 1 70 ? 4.973 2.620 0.494 1.00 90.31 70 ILE A O 1
ATOM 540 N N . SER A 1 71 ? 6.818 3.763 -0.088 1.00 92.69 71 SER A N 1
ATOM 541 C CA . SER A 1 71 ? 6.970 4.442 1.205 1.00 92.69 71 SER A CA 1
ATOM 542 C C . SER A 1 71 ? 5.724 5.249 1.560 1.00 92.69 71 SER A C 1
ATOM 544 O O . SER A 1 71 ? 5.173 5.054 2.637 1.00 92.69 71 SER A O 1
ATOM 546 N N . LYS A 1 72 ? 5.208 6.048 0.619 1.00 92.88 72 LYS A N 1
ATOM 547 C CA . LYS A 1 72 ? 3.971 6.806 0.831 1.00 92.88 72 LYS A CA 1
ATOM 548 C C . LYS A 1 72 ? 2.770 5.894 1.117 1.00 92.88 72 LYS A C 1
ATOM 550 O O . LYS A 1 72 ? 1.982 6.174 2.012 1.00 92.88 72 LYS A O 1
ATOM 555 N N . TYR A 1 73 ? 2.625 4.795 0.377 1.00 92.12 73 TYR A N 1
ATOM 556 C CA . TYR A 1 73 ? 1.530 3.844 0.597 1.00 92.12 73 TYR A CA 1
ATOM 557 C C . TYR A 1 73 ? 1.642 3.117 1.940 1.00 92.12 73 TYR A C 1
ATOM 559 O O . TYR A 1 73 ? 0.619 2.814 2.546 1.00 92.12 73 TYR A O 1
ATOM 567 N N . LEU A 1 74 ? 2.860 2.856 2.424 1.00 92.25 74 LEU A N 1
ATOM 568 C CA . LEU A 1 74 ? 3.089 2.303 3.759 1.00 92.25 74 LEU A CA 1
ATOM 569 C C . LEU A 1 74 ? 2.661 3.287 4.853 1.00 92.25 74 LEU A C 1
ATOM 571 O O . LEU A 1 74 ? 1.980 2.871 5.785 1.00 92.25 74 LEU A O 1
ATOM 575 N N . GLU A 1 75 ? 2.993 4.574 4.716 1.00 93.88 75 GLU A N 1
ATOM 576 C CA . GLU A 1 75 ? 2.545 5.623 5.647 1.00 93.88 75 GLU A CA 1
ATOM 577 C C . GLU A 1 75 ? 1.007 5.736 5.676 1.00 93.88 75 GLU A C 1
ATOM 579 O O . GLU A 1 75 ? 0.389 5.806 6.743 1.00 93.88 75 GLU A O 1
ATOM 584 N N . GLU A 1 76 ? 0.361 5.688 4.505 1.00 91.75 76 GLU A N 1
ATOM 585 C CA . GLU A 1 76 ? -1.105 5.678 4.403 1.00 91.75 76 GLU A CA 1
ATOM 586 C C . GLU A 1 76 ? -1.714 4.419 5.049 1.00 91.75 76 GLU A C 1
ATOM 588 O O . GLU A 1 76 ? -2.696 4.514 5.790 1.00 91.75 76 GLU A O 1
ATOM 593 N N . ALA A 1 77 ? -1.119 3.244 4.828 1.00 92.19 77 ALA A N 1
ATOM 594 C CA . ALA A 1 77 ? -1.565 1.989 5.429 1.00 92.19 77 ALA A CA 1
ATOM 595 C C . ALA A 1 77 ? -1.423 1.992 6.959 1.00 92.19 77 ALA A C 1
ATOM 597 O O . ALA A 1 77 ? -2.314 1.507 7.660 1.00 92.19 77 ALA A O 1
ATOM 598 N N . GLU A 1 78 ? -0.329 2.549 7.482 1.00 92.94 78 GLU A N 1
ATOM 599 C CA . GLU A 1 78 ? -0.104 2.703 8.921 1.00 92.94 78 GLU A CA 1
ATOM 600 C C . GLU A 1 78 ? -1.166 3.613 9.542 1.00 92.94 78 GLU A C 1
ATOM 602 O O . GLU A 1 78 ? -1.827 3.210 10.497 1.00 92.94 78 GLU A O 1
ATOM 607 N N . THR A 1 79 ? -1.461 4.748 8.904 1.00 92.50 79 THR A N 1
ATOM 608 C CA . THR A 1 79 ? -2.546 5.650 9.326 1.00 92.50 79 THR A CA 1
ATOM 609 C C . THR A 1 79 ? -3.905 4.936 9.363 1.00 92.50 79 THR A C 1
ATOM 611 O O . THR A 1 79 ? -4.693 5.104 10.295 1.00 92.50 79 THR A O 1
ATOM 614 N N . VAL A 1 80 ? -4.218 4.121 8.347 1.00 91.69 80 VAL A N 1
ATOM 615 C CA . VAL A 1 80 ? -5.474 3.349 8.298 1.00 91.69 80 VAL A CA 1
ATOM 616 C C . VAL A 1 80 ? -5.531 2.307 9.413 1.00 91.69 80 VAL A C 1
ATOM 618 O O . VAL A 1 80 ? -6.589 2.117 10.018 1.00 91.69 80 VAL A O 1
ATOM 621 N N . LYS A 1 81 ? -4.408 1.648 9.708 1.00 90.38 81 LYS A N 1
ATOM 622 C CA . LYS A 1 81 ? -4.301 0.680 10.801 1.00 90.38 81 LYS A CA 1
ATOM 623 C C . LYS A 1 81 ? -4.487 1.347 12.162 1.00 90.38 81 LYS A C 1
ATOM 625 O O . LYS A 1 81 ? -5.259 0.834 12.965 1.00 90.38 81 LYS A O 1
ATOM 630 N N . GLU A 1 82 ? -3.846 2.487 12.401 1.00 92.31 82 GLU A N 1
ATOM 631 C CA . GLU A 1 82 ? -4.007 3.253 13.641 1.00 92.31 82 GLU A CA 1
ATOM 632 C C . GLU A 1 82 ? -5.469 3.630 13.867 1.00 92.31 82 GLU A C 1
ATOM 634 O O . GLU A 1 82 ? -6.036 3.288 14.904 1.00 92.31 82 GLU A O 1
ATOM 639 N N . ARG A 1 83 ? -6.124 4.206 12.850 1.00 90.25 83 ARG A N 1
ATOM 640 C CA . ARG A 1 83 ? -7.558 4.527 12.905 1.00 90.25 83 ARG A CA 1
ATOM 641 C C . ARG A 1 83 ? -8.419 3.297 13.175 1.00 90.25 83 ARG A C 1
ATOM 643 O O . ARG A 1 83 ? -9.397 3.375 13.915 1.00 90.25 83 ARG A O 1
ATOM 650 N N . ARG A 1 84 ? -8.078 2.149 12.579 1.00 88.75 84 ARG A N 1
ATOM 651 C CA . ARG A 1 84 ? -8.800 0.886 12.798 1.00 88.75 84 ARG A CA 1
ATOM 652 C C . ARG A 1 84 ? -8.676 0.437 14.248 1.00 88.75 84 ARG A C 1
ATOM 654 O O . ARG A 1 84 ? -9.668 0.037 14.852 1.00 88.75 84 ARG A O 1
ATOM 661 N N . ASP A 1 85 ? -7.467 0.488 14.792 1.00 88.12 85 ASP A N 1
ATOM 662 C CA . ASP A 1 85 ? -7.169 0.035 16.146 1.00 88.12 85 ASP A CA 1
ATOM 663 C C . ASP A 1 85 ? -7.746 1.012 17.197 1.00 88.12 85 ASP A C 1
ATOM 665 O O . ASP A 1 85 ? -8.202 0.589 18.259 1.00 88.12 85 ASP A O 1
ATOM 669 N N . GLU A 1 86 ? -7.802 2.315 16.905 1.00 88.38 86 GLU A N 1
ATOM 670 C CA . GLU A 1 86 ? -8.559 3.314 17.677 1.00 88.38 86 GLU A CA 1
ATOM 671 C C . GLU A 1 86 ? -10.064 3.034 17.664 1.00 88.38 86 GLU A C 1
ATOM 673 O O . GLU A 1 86 ? -10.687 2.970 18.725 1.00 88.38 86 GLU A O 1
ATOM 678 N N . GLN A 1 87 ? -10.641 2.800 16.483 1.00 82.81 87 GLN A N 1
ATOM 679 C CA . GLN A 1 87 ? -12.066 2.519 16.350 1.00 82.81 87 GLN A CA 1
ATOM 680 C C . GLN A 1 87 ? -12.461 1.226 17.071 1.00 82.81 87 GLN A C 1
ATOM 682 O O . GLN A 1 87 ? -13.464 1.203 17.776 1.00 82.81 87 GLN A O 1
ATOM 687 N N . ASN A 1 88 ? -11.636 0.181 16.981 1.00 80.19 88 ASN A N 1
ATOM 688 C CA . ASN A 1 88 ? -11.865 -1.074 17.694 1.00 80.19 88 ASN A CA 1
ATOM 689 C C . ASN A 1 88 ? -11.778 -0.902 19.226 1.00 80.19 88 ASN A C 1
ATOM 691 O O . ASN A 1 88 ? -12.558 -1.493 19.969 1.00 80.19 88 ASN A O 1
ATOM 695 N N . ARG A 1 89 ? -10.869 -0.047 19.720 1.00 79.19 89 ARG A N 1
ATOM 696 C CA . ARG A 1 89 ? -10.789 0.293 21.153 1.00 79.19 89 ARG A CA 1
ATOM 697 C C . ARG A 1 89 ? -12.016 1.056 21.651 1.00 79.19 89 ARG A C 1
ATOM 699 O O . ARG A 1 89 ? -12.421 0.844 22.789 1.00 79.19 89 ARG A O 1
ATOM 706 N N . HIS A 1 90 ? -12.594 1.925 20.823 1.00 68.00 90 HIS A N 1
ATOM 707 C CA . HIS A 1 90 ? -13.821 2.653 21.157 1.00 68.00 90 HIS A CA 1
ATOM 708 C C . HIS A 1 90 ? -15.073 1.761 21.127 1.00 68.00 90 HIS A C 1
ATOM 710 O O . HIS A 1 90 ? -15.957 1.948 21.959 1.00 68.00 90 HIS A O 1
ATOM 716 N N . ASP A 1 91 ? -15.150 0.794 20.208 1.00 65.12 91 ASP A N 1
ATOM 717 C CA . ASP A 1 91 ? -16.305 -0.110 20.085 1.00 65.12 91 ASP A CA 1
ATOM 718 C C . ASP A 1 91 ? -16.352 -1.149 21.224 1.00 65.12 91 ASP A C 1
ATOM 720 O O . ASP A 1 91 ? -17.411 -1.434 21.773 1.00 65.12 91 ASP A O 1
ATOM 724 N N . ASN A 1 92 ? -15.191 -1.644 21.667 1.00 60.28 92 ASN A N 1
ATOM 725 C CA . ASN A 1 92 ? -15.084 -2.677 22.708 1.00 60.28 92 ASN A CA 1
ATOM 726 C C . ASN A 1 92 ? -15.189 -2.140 24.157 1.00 60.28 92 ASN A C 1
ATOM 728 O O . ASN A 1 92 ? -14.904 -2.864 25.112 1.00 60.28 92 ASN A O 1
ATOM 732 N N . GLY A 1 93 ? -15.533 -0.858 24.325 1.00 56.34 93 GLY A N 1
ATOM 733 C CA . GLY A 1 93 ? -15.641 -0.168 25.615 1.00 56.34 93 GLY A CA 1
ATOM 734 C C . GLY A 1 93 ? -17.068 0.204 26.035 1.00 56.34 93 GLY A C 1
ATOM 735 O O . GLY A 1 93 ? -17.210 0.990 26.973 1.00 56.34 93 GLY A O 1
ATOM 736 N N . ARG A 1 94 ? -18.104 -0.298 25.347 1.00 47.56 94 ARG A N 1
ATOM 737 C CA . ARG A 1 94 ? -19.512 0.051 25.597 1.00 47.56 94 ARG A CA 1
ATOM 738 C C . ARG A 1 94 ? -20.361 -1.124 26.067 1.00 47.56 94 ARG A C 1
ATOM 740 O O . ARG A 1 94 ? -20.191 -2.234 25.525 1.00 47.56 94 ARG A O 1
#

Foldseek 3Di:
DPPLVVVLVVLLVQLVVLQVVLVVCLVVVVLVSSLVSLVVSLVSLVVSLVVLVPDDPVSPVVSVVSVVVSVVSVVVSVVSVVVVVVVVVVVVPD

Sequence (94 aa):
MPALEDDVEGCLGRGEDLIIAGQRLAERGKLGQAYESYCEGIQLLLKVMPRLSEDDPRAGPRITRLRGKISKYLEEAETVKERRDEQNRHDNGR

pLDDT: mean 82.5, std 13.34, range [43.78, 94.5]